Protein AF-A0A2V6IGS2-F1 (afdb_monomer_lite)

pLDDT: mean 76.49, std 18.2, range [31.5, 97.19]

Sequence (176 aa):
MEIPYTVSARRDTGLWNAKVGIWLFLASEVMLFGGLFSAYIFLRLDAAPGDWPHGLLNVPVGTMNTAILIASSVTVVLAWAALKMRDLTKYRIYMAITILCGVIFLAVKLAYEWPQKFEHFGAFIKEDALEKYEPYLGNKHLLEEGLPPRKEITGHLHNKEALKDPNVKEYEIALD

Foldseek 3Di:
DDDPQQPAQDPPPRHGPVVVVVVVVVVVVVVVVVVVVVVVVVCVVPDDVPRDDDDLDPVVLVVVLVVLLVVLVVLCVQLVVCVVVVNVVSNVVSVVSSVVSVVVSVCCCVVPNVVSVVQFWKKFFDPVCCVVCCVVQVQVVCVVVVHDGDRTPRDRCPDPCVCVDPVVPRIDRDDD

Secondary structure (DSSP, 8-state):
-PPTTSSS--TTTSS-HHHHHHHHHHHHHHHHHHHHHHHHHHHHHHS-TTTS--S-S-HHHHHHHHHHHHHHHHHHHHHHHHHHTT-HHHHHHHHHHHHHHHHHHHHHIIIIIHHHHHT--EEEEPTTTHHHHHHHHTHHHHHHTTPPPP-EE-S--S-GGGGG-TTGGGEEEE--

Radius of gyration: 26.27 Å; chains: 1; bounding box: 69×32×65 Å

Structure (mmCIF, N/CA/C/O backbone):
data_AF-A0A2V6IGS2-F1
#
_entry.id   AF-A0A2V6IGS2-F1
#
loop_
_atom_site.group_PDB
_atom_site.id
_atom_site.type_symbol
_atom_site.label_atom_id
_atom_site.label_alt_id
_atom_site.label_comp_id
_atom_site.label_asym_id
_atom_site.label_entity_id
_atom_site.label_seq_id
_atom_site.pdbx_PDB_ins_code
_atom_site.Cartn_x
_atom_site.Cartn_y
_atom_site.Cartn_z
_atom_site.occupancy
_atom_site.B_iso_or_equiv
_atom_site.auth_seq_id
_atom_site.auth_comp_id
_atom_site.auth_asym_id
_atom_site.auth_atom_id
_atom_site.pdbx_PDB_model_num
ATOM 1 N N . MET A 1 1 ? -25.732 20.086 22.437 1.00 69.38 1 MET A N 1
ATOM 2 C CA . MET A 1 1 ? -26.408 19.836 21.148 1.00 69.38 1 MET A CA 1
ATOM 3 C C . MET A 1 1 ? -25.960 18.459 20.686 1.00 69.38 1 MET A C 1
ATOM 5 O O . MET A 1 1 ? -24.796 18.311 20.340 1.00 69.38 1 MET A O 1
ATOM 9 N N . GLU A 1 2 ? -26.802 17.434 20.812 1.00 70.31 2 GLU A N 1
ATOM 10 C CA . GLU A 1 2 ? -26.464 16.096 20.309 1.00 70.31 2 GLU A CA 1
ATOM 11 C C . GLU A 1 2 ? -26.666 16.073 18.795 1.00 70.31 2 GLU A C 1
ATOM 13 O O . GLU A 1 2 ? -27.742 16.405 18.301 1.00 70.31 2 GLU A O 1
ATOM 18 N N . ILE A 1 3 ? -25.615 15.728 18.052 1.00 76.31 3 ILE A N 1
ATOM 19 C CA . ILE A 1 3 ? -25.695 15.614 16.597 1.00 76.31 3 ILE A CA 1
ATOM 20 C C . ILE A 1 3 ? -26.364 14.266 16.283 1.00 76.31 3 ILE A C 1
ATOM 22 O O . ILE A 1 3 ? -25.810 13.221 16.652 1.00 76.31 3 ILE A O 1
ATOM 26 N N . PRO A 1 4 ? -27.533 14.248 15.620 1.00 75.75 4 PRO A N 1
ATOM 27 C CA . PRO A 1 4 ? -28.261 13.012 15.356 1.00 75.75 4 PRO A CA 1
ATOM 28 C C . PRO A 1 4 ? -27.444 12.032 14.489 1.00 75.75 4 PRO A C 1
ATOM 30 O O . PRO A 1 4 ? -26.684 12.437 13.608 1.00 75.75 4 PRO A O 1
ATOM 33 N N . TYR A 1 5 ? -27.625 10.727 14.733 1.00 77.38 5 TYR A N 1
ATOM 34 C CA . TYR A 1 5 ? -27.005 9.600 14.002 1.00 77.38 5 TYR A CA 1
ATOM 35 C C . TYR A 1 5 ? -25.477 9.448 14.134 1.00 77.38 5 TYR A C 1
ATOM 37 O O . TYR A 1 5 ? -24.820 8.817 13.298 1.00 77.38 5 TYR A O 1
ATOM 45 N N . THR A 1 6 ? -24.902 10.020 15.190 1.00 78.25 6 THR A N 1
ATOM 46 C CA . THR A 1 6 ? -23.504 9.795 15.595 1.00 78.25 6 THR A CA 1
ATOM 47 C C . THR A 1 6 ? -23.349 8.530 16.442 1.00 78.25 6 THR A C 1
ATOM 49 O O . THR A 1 6 ? -22.403 7.771 16.244 1.00 78.25 6 THR A O 1
ATOM 52 N N . VAL A 1 7 ? -24.308 8.282 17.337 1.00 74.44 7 VAL A N 1
ATOM 53 C CA . VAL A 1 7 ? -24.350 7.132 18.262 1.00 74.44 7 VAL A CA 1
ATOM 54 C C . VAL A 1 7 ? -25.535 6.195 18.016 1.00 74.44 7 VAL A C 1
ATOM 56 O O . VAL A 1 7 ? -25.512 5.039 18.430 1.00 74.44 7 VAL A O 1
ATOM 59 N N . SER A 1 8 ? -26.578 6.678 17.337 1.00 79.38 8 SER A N 1
ATOM 60 C CA . SER A 1 8 ? -27.768 5.904 16.989 1.00 79.38 8 SER A CA 1
ATOM 61 C C . SER A 1 8 ? -27.754 5.508 15.515 1.00 79.38 8 SER A C 1
ATOM 63 O O . SER A 1 8 ? -27.321 6.264 14.644 1.00 79.38 8 SER A O 1
ATOM 65 N N . ALA A 1 9 ? -28.245 4.301 15.231 1.00 82.31 9 ALA A N 1
ATOM 66 C CA . ALA A 1 9 ? -28.431 3.844 13.862 1.00 82.31 9 ALA A CA 1
ATOM 67 C C . ALA A 1 9 ? -29.547 4.617 13.171 1.00 82.31 9 ALA A C 1
ATOM 69 O O . ALA A 1 9 ? -30.616 4.845 13.741 1.00 82.31 9 ALA A O 1
ATOM 70 N N . ARG A 1 10 ? -29.289 5.009 11.923 1.00 84.12 10 ARG A N 1
ATOM 71 C CA . ARG A 1 10 ? -30.300 5.620 11.071 1.00 84.12 10 ARG A CA 1
ATOM 72 C C . ARG A 1 10 ? -31.320 4.552 10.663 1.00 84.12 10 ARG A C 1
ATOM 74 O O . ARG A 1 10 ? -30.965 3.401 10.424 1.00 84.12 10 ARG A O 1
ATOM 81 N N . ARG A 1 11 ? -32.601 4.919 10.627 1.00 82.31 11 ARG A N 1
ATOM 82 C CA . ARG A 1 11 ? -33.721 3.972 10.463 1.00 82.31 11 ARG A CA 1
ATOM 83 C C . ARG A 1 11 ? -33.817 3.353 9.060 1.00 82.31 11 ARG A C 1
ATOM 85 O O . ARG A 1 11 ? -34.382 2.280 8.913 1.00 82.31 11 ARG A O 1
ATOM 92 N N . ASP A 1 12 ? -33.274 4.033 8.059 1.00 87.12 12 ASP A N 1
ATOM 93 C CA . ASP A 1 12 ? -33.224 3.641 6.645 1.00 87.12 12 ASP A CA 1
ATOM 94 C C . ASP A 1 12 ? -32.081 2.658 6.328 1.00 87.12 12 ASP A C 1
ATOM 96 O O . ASP A 1 12 ? -32.270 1.693 5.599 1.00 87.12 12 ASP A O 1
ATOM 100 N N . THR A 1 13 ? -30.895 2.893 6.888 1.00 82.56 13 THR A N 1
ATOM 101 C CA . THR A 1 13 ? -29.649 2.186 6.556 1.00 82.56 13 THR A CA 1
ATOM 102 C C . THR A 1 13 ? -29.189 1.244 7.663 1.00 82.56 13 THR A C 1
ATOM 104 O O . THR A 1 13 ? -28.340 0.391 7.428 1.00 82.56 13 THR A O 1
ATOM 107 N N . GLY A 1 14 ? -29.695 1.395 8.890 1.00 86.19 14 GLY A N 1
ATOM 108 C CA . GLY A 1 14 ? -29.247 0.634 10.060 1.00 86.19 14 GLY A CA 1
ATOM 109 C C . GLY A 1 14 ? -27.812 0.950 10.504 1.00 86.19 14 GLY A C 1
ATOM 110 O O . GLY A 1 14 ? -27.295 0.306 11.418 1.00 86.19 14 GLY A O 1
ATOM 111 N N . LEU A 1 15 ? -27.152 1.937 9.887 1.00 87.38 15 LEU A N 1
ATOM 112 C CA . LEU A 1 15 ? -25.763 2.314 10.148 1.00 87.38 15 LEU A CA 1
ATOM 113 C C . LEU A 1 15 ? -25.671 3.725 10.745 1.00 87.38 15 LEU A C 1
ATOM 115 O O . LEU A 1 15 ? -26.610 4.518 10.692 1.00 87.38 15 LEU A O 1
ATOM 119 N N . TRP A 1 16 ? -24.527 4.025 11.357 1.00 89.06 16 TRP A N 1
ATOM 120 C CA . TRP A 1 16 ? -24.221 5.351 11.903 1.00 89.06 16 TRP A CA 1
ATOM 121 C C . TRP A 1 16 ? -23.502 6.163 10.825 1.00 89.06 16 TRP A C 1
ATOM 123 O O . TRP A 1 16 ? -22.785 5.578 10.004 1.00 89.06 16 TRP A O 1
ATOM 133 N N . ASN A 1 17 ? -23.628 7.493 10.845 1.00 89.00 17 ASN A N 1
ATOM 134 C CA . ASN A 1 17 ? -23.083 8.358 9.787 1.00 89.00 17 ASN A CA 1
ATOM 135 C C . ASN A 1 17 ? -21.583 8.110 9.534 1.00 89.00 17 ASN A C 1
ATOM 137 O O . ASN A 1 17 ? -21.158 8.046 8.385 1.00 89.00 17 ASN A O 1
ATOM 141 N N . ALA A 1 18 ? -20.790 7.891 10.590 1.00 89.06 18 ALA A N 1
ATOM 142 C CA . ALA A 1 18 ? -19.356 7.617 10.467 1.00 89.06 18 ALA A CA 1
ATOM 143 C C . ALA A 1 18 ? -19.060 6.328 9.682 1.00 89.06 18 ALA A C 1
ATOM 145 O O . ALA A 1 18 ? -18.161 6.295 8.848 1.00 89.06 18 ALA A O 1
ATOM 146 N N . LYS A 1 19 ? -19.843 5.266 9.904 1.00 89.81 19 LYS A N 1
ATOM 147 C CA . LYS A 1 19 ? -19.659 3.991 9.202 1.00 89.81 19 LYS A CA 1
ATOM 148 C C . LYS A 1 19 ? -20.032 4.114 7.724 1.00 89.81 19 LYS A C 1
ATOM 150 O O . LYS A 1 19 ? -19.330 3.563 6.885 1.00 89.81 19 LYS A O 1
ATOM 155 N N . VAL A 1 20 ? -21.094 4.858 7.409 1.00 90.94 20 VAL A N 1
ATOM 156 C CA . VAL A 1 20 ? -21.459 5.178 6.017 1.00 90.94 20 VAL A CA 1
ATOM 157 C C . VAL A 1 20 ? -20.353 5.997 5.346 1.00 90.94 20 VAL A C 1
ATOM 159 O O . VAL A 1 20 ? -19.959 5.676 4.231 1.00 90.94 20 VAL A O 1
ATOM 162 N N . GLY A 1 21 ? -19.794 6.989 6.047 1.00 92.25 21 GLY A N 1
ATOM 163 C CA . GLY A 1 21 ? -18.660 7.778 5.559 1.00 92.25 21 GLY A CA 1
ATOM 164 C C . GLY A 1 21 ? -17.438 6.923 5.213 1.00 92.25 21 GLY A C 1
ATOM 165 O O . GLY A 1 21 ? -16.871 7.094 4.140 1.00 92.25 21 GLY A O 1
ATOM 166 N N . ILE A 1 22 ? -17.082 5.951 6.061 1.00 94.19 22 ILE A N 1
ATOM 167 C CA . ILE A 1 22 ? -15.986 5.009 5.774 1.00 94.19 22 ILE A CA 1
ATOM 168 C C . ILE A 1 22 ? -16.280 4.154 4.536 1.00 94.19 22 ILE A C 1
ATOM 170 O O . ILE A 1 22 ? -15.390 3.971 3.714 1.00 94.19 22 ILE A O 1
ATOM 174 N N . TRP A 1 23 ? -17.511 3.667 4.355 1.00 94.12 23 TRP A N 1
ATOM 175 C CA . TRP A 1 23 ? -17.874 2.916 3.147 1.00 94.12 23 TRP A CA 1
ATOM 176 C C . TRP A 1 23 ? -17.757 3.754 1.871 1.00 94.12 23 TRP A C 1
ATOM 178 O O . TRP A 1 23 ? -17.220 3.269 0.878 1.00 94.12 23 TRP A O 1
ATOM 188 N N . LEU A 1 24 ? -18.219 5.007 1.901 1.00 94.62 24 LEU A N 1
ATOM 189 C CA . LEU A 1 24 ? -18.095 5.923 0.763 1.00 94.62 24 LEU A CA 1
ATOM 190 C C . LEU A 1 24 ? -16.630 6.252 0.457 1.00 94.62 24 LEU A C 1
ATOM 192 O O . LEU A 1 24 ? -16.233 6.234 -0.704 1.00 94.62 24 LEU A O 1
ATOM 196 N N . PHE A 1 25 ? -15.822 6.488 1.491 1.00 95.75 25 PHE A N 1
ATOM 197 C CA . PHE A 1 25 ? -14.385 6.713 1.349 1.00 95.75 25 PHE A CA 1
ATOM 198 C C . PHE A 1 25 ? -13.678 5.502 0.717 1.00 95.75 25 PHE A C 1
ATOM 200 O O . PHE A 1 25 ? -12.950 5.648 -0.264 1.00 95.75 25 PHE A O 1
ATOM 207 N N . LEU A 1 26 ? -13.955 4.288 1.203 1.00 95.62 26 LEU A N 1
ATOM 208 C CA . LEU A 1 26 ? -13.400 3.062 0.621 1.00 95.62 26 LEU A CA 1
ATOM 209 C C . LEU A 1 26 ? -13.822 2.883 -0.845 1.00 95.62 26 LEU A C 1
ATOM 211 O O . LEU A 1 26 ? -12.999 2.497 -1.671 1.00 95.62 26 LEU A O 1
ATOM 215 N N . ALA A 1 27 ? -15.074 3.198 -1.189 1.00 96.50 27 ALA A N 1
ATOM 216 C CA . ALA A 1 27 ? -15.538 3.153 -2.574 1.00 96.50 27 ALA A CA 1
ATOM 217 C C . ALA A 1 27 ? -14.787 4.156 -3.469 1.00 96.50 27 ALA A C 1
ATOM 219 O O . ALA A 1 27 ? -14.406 3.801 -4.585 1.00 96.50 27 ALA A O 1
ATOM 220 N N . SER A 1 28 ? -14.518 5.376 -2.984 1.00 97.06 28 SER A N 1
ATOM 221 C CA . SER A 1 28 ? -13.729 6.356 -3.744 1.00 97.06 28 SER A CA 1
ATOM 222 C C . SER A 1 28 ? -12.284 5.915 -3.975 1.00 97.06 28 SER A C 1
ATOM 224 O O . SER A 1 28 ? -11.775 6.083 -5.081 1.00 97.06 28 SER A O 1
ATOM 226 N N . GLU A 1 29 ? -11.647 5.283 -2.986 1.00 96.31 29 GLU A N 1
ATOM 227 C CA . GLU A 1 29 ? -10.292 4.733 -3.126 1.00 96.31 29 GLU A CA 1
ATOM 228 C C . GLU A 1 29 ? -10.256 3.616 -4.181 1.00 96.31 29 GLU A C 1
ATOM 230 O O . GLU A 1 29 ? -9.371 3.591 -5.033 1.00 96.31 29 GLU A O 1
ATOM 235 N N . VAL A 1 30 ? -11.260 2.729 -4.208 1.00 96.44 30 VAL A N 1
ATOM 236 C CA . VAL A 1 30 ? -11.370 1.685 -5.244 1.00 96.44 30 VAL A CA 1
ATOM 237 C C . VAL A 1 30 ? -11.468 2.293 -6.646 1.00 96.44 30 VAL A C 1
ATOM 239 O O . VAL A 1 30 ? -10.821 1.796 -7.568 1.00 96.44 30 VAL A O 1
ATOM 242 N N . MET A 1 31 ? -12.231 3.376 -6.823 1.00 96.44 31 MET A N 1
ATOM 243 C CA . MET A 1 31 ? -12.312 4.074 -8.112 1.00 96.44 31 MET A CA 1
ATOM 244 C C . MET A 1 31 ? -10.981 4.736 -8.493 1.00 96.44 31 MET A C 1
ATOM 246 O O . MET A 1 31 ? -10.570 4.646 -9.651 1.00 96.44 31 MET A O 1
ATOM 250 N N . LEU A 1 32 ? -10.289 5.351 -7.528 1.00 96.62 32 LEU A N 1
ATOM 251 C CA . LEU A 1 32 ? -8.971 5.959 -7.727 1.00 96.62 32 LEU A CA 1
ATOM 252 C C . LEU A 1 32 ? -7.943 4.917 -8.187 1.00 96.62 32 LEU A C 1
ATOM 254 O O . LEU A 1 32 ? -7.313 5.091 -9.232 1.00 96.62 32 LEU A O 1
ATOM 258 N N . PHE A 1 33 ? -7.816 3.800 -7.466 1.00 96.12 33 PHE A N 1
ATOM 259 C CA . PHE A 1 33 ? -6.913 2.717 -7.861 1.00 96.12 33 PHE A CA 1
ATOM 260 C C . PHE A 1 33 ? -7.348 2.054 -9.169 1.00 96.12 33 PHE A C 1
ATOM 262 O O . PHE A 1 33 ? -6.494 1.694 -9.974 1.00 96.12 33 PHE A O 1
ATOM 269 N N . GLY A 1 34 ? -8.653 1.951 -9.436 1.00 97.19 34 GLY A N 1
ATOM 270 C CA . GLY A 1 34 ? -9.176 1.478 -10.718 1.00 97.19 34 GLY A CA 1
ATOM 271 C C . GLY A 1 34 ? -8.692 2.321 -11.901 1.00 97.19 34 GLY A C 1
ATOM 272 O O . GLY A 1 34 ? -8.282 1.766 -12.923 1.00 97.19 34 GLY A O 1
ATOM 273 N N . GLY A 1 35 ? -8.656 3.647 -11.750 1.00 96.56 35 GLY A N 1
ATOM 274 C CA . GLY A 1 35 ? -8.068 4.552 -12.740 1.00 96.56 35 GLY A CA 1
ATOM 275 C C . GLY A 1 35 ? -6.566 4.320 -12.935 1.00 96.56 35 GLY A C 1
ATOM 276 O O . GLY A 1 35 ? -6.110 4.191 -14.070 1.00 96.56 35 GLY A O 1
ATOM 277 N N . LEU A 1 36 ? -5.807 4.185 -11.841 1.00 95.50 36 LEU A N 1
ATOM 278 C CA . LEU A 1 36 ? -4.362 3.918 -11.891 1.00 95.50 36 LEU A CA 1
ATOM 279 C C . LEU A 1 36 ? -4.033 2.567 -12.550 1.00 95.50 36 LEU A C 1
ATOM 281 O O . LEU A 1 36 ? -3.129 2.493 -13.382 1.00 95.50 36 LEU A O 1
ATOM 285 N N . PHE A 1 37 ? -4.782 1.506 -12.235 1.00 94.81 37 PHE A N 1
ATOM 286 C CA . PHE A 1 37 ? -4.619 0.202 -12.884 1.00 94.81 37 PHE A CA 1
ATOM 287 C C . PHE A 1 37 ? -4.986 0.250 -14.367 1.00 94.81 37 PHE A C 1
ATOM 289 O O . PHE A 1 37 ? -4.290 -0.350 -15.181 1.00 94.81 37 PHE A O 1
ATOM 296 N N . SER A 1 38 ? -6.039 0.987 -14.729 1.00 96.50 38 SER A N 1
ATOM 297 C CA . SER A 1 38 ? -6.417 1.173 -16.134 1.00 96.50 38 SER A CA 1
ATOM 298 C C . SER A 1 38 ? -5.301 1.871 -16.909 1.00 96.50 38 SER A C 1
ATOM 300 O O . SER A 1 38 ? -4.906 1.388 -17.966 1.00 96.50 38 SER A O 1
ATOM 302 N N . ALA A 1 39 ? -4.732 2.948 -16.356 1.00 94.69 39 ALA A N 1
ATOM 303 C CA . ALA A 1 39 ? -3.590 3.640 -16.951 1.00 94.69 39 ALA A CA 1
ATOM 304 C C . ALA A 1 39 ? -2.386 2.703 -17.142 1.00 94.69 39 ALA A C 1
ATOM 306 O O . ALA A 1 39 ? -1.816 2.659 -18.229 1.00 94.69 39 ALA A O 1
ATOM 307 N N . TYR A 1 40 ? -2.046 1.898 -16.128 1.00 91.12 40 TYR A N 1
ATOM 308 C CA . TYR A 1 40 ? -0.988 0.889 -16.237 1.00 91.12 40 TYR A CA 1
ATOM 309 C C . TYR A 1 40 ? -1.247 -0.113 -17.374 1.00 91.12 40 TYR A C 1
ATOM 311 O O . TYR A 1 40 ? -0.341 -0.399 -18.153 1.00 91.12 40 TYR A O 1
ATOM 319 N N . ILE A 1 41 ? -2.474 -0.634 -17.491 1.00 93.31 41 ILE A N 1
ATOM 320 C CA . ILE A 1 41 ? -2.839 -1.595 -18.541 1.00 93.31 41 ILE A CA 1
ATOM 321 C C . ILE A 1 41 ? -2.723 -0.955 -19.925 1.00 93.31 41 ILE A C 1
ATOM 323 O O . ILE A 1 41 ? -2.134 -1.563 -20.813 1.00 93.31 41 ILE A O 1
ATOM 327 N N . PHE A 1 42 ? -3.243 0.261 -20.114 1.00 94.00 42 PHE A N 1
ATOM 328 C CA . PHE A 1 42 ? -3.149 0.950 -21.403 1.00 94.00 42 PHE A CA 1
ATOM 329 C C . PHE A 1 42 ? -1.696 1.207 -21.806 1.00 94.00 42 PHE A C 1
ATOM 331 O O . PHE A 1 42 ? -1.327 0.877 -22.927 1.00 94.00 42 PHE A O 1
ATOM 338 N N . LEU A 1 43 ? -0.855 1.682 -20.882 1.00 91.00 43 LEU A N 1
ATOM 339 C CA . LEU A 1 43 ? 0.579 1.859 -21.138 1.00 91.00 43 LEU A CA 1
ATOM 340 C C . LEU A 1 43 ? 1.270 0.532 -21.482 1.00 91.00 43 LEU A C 1
ATOM 342 O O . LEU A 1 43 ? 2.114 0.484 -22.370 1.00 91.00 43 LEU A O 1
ATOM 346 N N . ARG A 1 44 ? 0.904 -0.562 -20.805 1.00 87.19 44 ARG A N 1
ATOM 347 C CA . ARG A 1 44 ? 1.468 -1.895 -21.066 1.00 87.19 44 ARG A CA 1
ATOM 348 C C . ARG A 1 44 ? 1.076 -2.447 -22.433 1.00 87.19 44 ARG A C 1
ATOM 350 O O . ARG A 1 44 ? 1.868 -3.176 -23.019 1.00 87.19 44 ARG A O 1
ATOM 357 N N . LEU A 1 45 ? -0.138 -2.161 -22.897 1.00 90.62 45 LEU A N 1
ATOM 358 C CA . LEU A 1 45 ? -0.646 -2.629 -24.187 1.00 90.62 45 LEU A CA 1
ATOM 359 C C . LEU A 1 45 ? -0.123 -1.801 -25.364 1.00 90.62 45 LEU A C 1
ATOM 361 O O . LEU A 1 45 ? 0.043 -2.354 -26.446 1.00 90.62 45 LEU A O 1
ATOM 365 N N . ASP A 1 46 ? 0.113 -0.506 -25.152 1.00 90.06 46 ASP A N 1
ATOM 366 C CA . ASP A 1 46 ? 0.596 0.421 -26.184 1.00 90.06 46 ASP A CA 1
ATOM 367 C C . ASP A 1 46 ? 2.126 0.387 -26.359 1.00 90.06 46 ASP A C 1
ATOM 369 O O . ASP A 1 46 ? 2.658 0.852 -27.362 1.00 90.06 46 ASP A O 1
ATOM 373 N N . ALA A 1 47 ? 2.855 -0.191 -25.398 1.00 85.69 47 ALA A N 1
ATOM 374 C CA . ALA A 1 47 ? 4.304 -0.326 -25.480 1.00 85.69 47 ALA A CA 1
ATOM 375 C C . ALA A 1 47 ? 4.732 -1.238 -26.641 1.00 85.69 47 ALA A C 1
ATOM 377 O O . ALA A 1 47 ? 4.235 -2.361 -26.789 1.00 85.69 47 ALA A O 1
ATOM 378 N N . ALA A 1 48 ? 5.704 -0.778 -27.433 1.00 83.75 48 ALA A N 1
ATOM 379 C CA . ALA A 1 48 ? 6.243 -1.567 -28.530 1.00 83.75 48 ALA A CA 1
ATOM 380 C C . ALA A 1 48 ? 6.948 -2.841 -28.012 1.00 83.75 48 ALA A C 1
ATOM 382 O O . ALA A 1 48 ? 7.435 -2.883 -26.874 1.00 83.75 48 ALA A O 1
ATOM 383 N N . PRO A 1 49 ? 7.012 -3.913 -28.825 1.00 76.12 49 PRO A N 1
ATOM 384 C CA . PRO A 1 49 ? 7.676 -5.149 -28.428 1.00 76.12 49 PRO A CA 1
ATOM 385 C C . PRO A 1 49 ? 9.152 -4.911 -28.077 1.00 76.12 49 PRO A C 1
ATOM 387 O O . PRO A 1 49 ? 9.953 -4.587 -28.945 1.00 76.12 49 PRO A O 1
ATOM 390 N N . GLY A 1 50 ? 9.507 -5.113 -26.806 1.00 70.56 50 GLY A N 1
ATOM 391 C CA . GLY A 1 50 ? 10.877 -4.959 -26.298 1.00 70.56 50 GLY A CA 1
ATOM 392 C C . GLY A 1 50 ? 11.110 -3.713 -25.441 1.00 70.56 50 GLY A C 1
ATOM 393 O O . GLY A 1 50 ? 11.983 -3.759 -24.580 1.00 70.56 50 GLY A O 1
ATOM 394 N N . ASP A 1 51 ? 10.275 -2.680 -25.577 1.00 74.00 51 ASP A N 1
ATOM 395 C CA . ASP A 1 51 ? 10.479 -1.381 -24.910 1.00 74.00 51 ASP A CA 1
ATOM 396 C C . ASP A 1 51 ? 9.984 -1.357 -23.459 1.00 74.00 51 ASP A C 1
ATOM 398 O O . ASP A 1 51 ? 10.279 -0.449 -22.686 1.00 74.00 51 ASP A O 1
ATOM 402 N N . TRP A 1 52 ? 9.198 -2.354 -23.048 1.00 76.06 52 TRP A N 1
ATOM 403 C CA . TRP A 1 52 ? 8.724 -2.389 -21.672 1.00 76.06 52 TRP A CA 1
ATOM 404 C C . TRP A 1 52 ? 9.835 -2.822 -20.706 1.00 76.06 52 TRP A C 1
ATOM 406 O O . TRP A 1 52 ? 10.498 -3.832 -20.958 1.00 76.06 52 TRP A O 1
ATOM 416 N N . PRO A 1 53 ? 9.985 -2.169 -19.542 1.00 70.25 53 PRO A N 1
ATOM 417 C CA . PRO A 1 53 ? 11.009 -2.530 -18.573 1.00 70.25 53 PRO A CA 1
ATOM 418 C C . PRO A 1 53 ? 10.760 -3.915 -17.959 1.00 70.25 53 PRO A C 1
ATOM 420 O O . PRO A 1 53 ? 9.714 -4.189 -17.359 1.00 70.25 53 PRO A O 1
ATOM 423 N N . HIS A 1 54 ? 11.758 -4.793 -18.054 1.00 67.94 54 HIS A N 1
ATOM 424 C CA . HIS A 1 54 ? 11.754 -6.123 -17.443 1.00 67.94 54 HIS A CA 1
ATOM 425 C C . HIS A 1 54 ? 12.924 -6.255 -16.453 1.00 67.94 54 HIS A C 1
ATOM 427 O O . HIS A 1 54 ? 13.986 -5.677 -16.646 1.00 67.94 54 HIS A O 1
ATOM 433 N N . GLY A 1 55 ? 12.740 -7.018 -15.370 1.00 66.12 55 GLY A N 1
ATOM 434 C CA . GLY A 1 55 ? 13.831 -7.368 -14.443 1.00 66.12 55 GLY A CA 1
ATOM 435 C C . GLY A 1 55 ? 14.176 -6.341 -13.353 1.00 66.12 55 GLY A C 1
ATOM 436 O O . GLY A 1 55 ? 14.942 -6.667 -12.455 1.00 66.12 55 GLY A O 1
ATOM 437 N N . LEU A 1 56 ? 13.558 -5.155 -13.342 1.00 66.69 56 LEU A N 1
ATOM 438 C CA . LEU A 1 56 ? 13.781 -4.112 -12.318 1.00 66.69 56 LEU A CA 1
ATOM 439 C C . LEU A 1 56 ? 13.180 -4.434 -10.931 1.00 66.69 56 LEU A C 1
ATOM 441 O O . LEU A 1 56 ? 13.272 -3.631 -9.999 1.00 66.69 56 LEU A O 1
ATOM 445 N N . LEU A 1 57 ? 12.501 -5.577 -10.780 1.00 69.75 57 LEU A N 1
ATOM 446 C CA . LEU A 1 57 ? 11.782 -5.943 -9.561 1.00 69.75 57 LEU A CA 1
ATOM 447 C C . LEU A 1 57 ? 12.427 -7.145 -8.867 1.00 69.75 57 LEU A C 1
ATOM 449 O O . LEU A 1 57 ? 12.453 -8.253 -9.401 1.00 69.75 57 LEU A O 1
ATOM 453 N N . ASN A 1 58 ? 12.843 -6.952 -7.616 1.00 78.06 58 ASN A N 1
ATOM 454 C CA . ASN A 1 58 ? 13.241 -8.048 -6.739 1.00 78.06 58 ASN A CA 1
ATOM 455 C C . ASN A 1 58 ? 11.991 -8.777 -6.204 1.00 78.06 58 ASN A C 1
ATOM 457 O O . ASN A 1 58 ? 11.393 -8.380 -5.199 1.00 78.06 58 ASN A O 1
ATOM 461 N N . VAL A 1 59 ? 11.584 -9.840 -6.906 1.00 82.94 59 VAL A N 1
ATOM 462 C CA . VAL A 1 59 ? 10.367 -10.616 -6.602 1.00 82.94 59 VAL A CA 1
ATOM 463 C C . VAL A 1 59 ? 10.388 -11.235 -5.192 1.00 82.94 59 VAL A C 1
ATOM 465 O O . VAL A 1 59 ? 9.381 -11.093 -4.489 1.00 82.94 59 VAL A O 1
ATOM 468 N N . PRO A 1 60 ? 11.484 -11.866 -4.715 1.00 85.25 60 PRO A N 1
ATOM 469 C CA . PRO A 1 60 ? 11.537 -12.412 -3.355 1.00 85.25 60 PRO A CA 1
ATOM 470 C C . PRO A 1 60 ? 11.317 -11.366 -2.255 1.00 85.25 60 PRO A C 1
ATOM 472 O O . PRO A 1 60 ? 10.524 -11.595 -1.339 1.00 85.25 60 PRO A O 1
ATOM 475 N N . VAL A 1 61 ? 11.975 -10.206 -2.358 1.00 83.31 61 VAL A N 1
ATOM 476 C CA . VAL A 1 61 ? 11.854 -9.129 -1.359 1.00 83.31 61 VAL A CA 1
ATOM 477 C C . VAL A 1 61 ? 10.449 -8.532 -1.374 1.00 83.31 61 VAL A C 1
ATOM 479 O O . VAL A 1 61 ? 9.838 -8.382 -0.314 1.00 83.31 61 VAL A O 1
ATOM 482 N N . GLY A 1 62 ? 9.898 -8.276 -2.565 1.00 85.25 62 GLY A N 1
ATOM 483 C CA . GLY A 1 62 ? 8.524 -7.798 -2.709 1.00 85.25 62 GLY A CA 1
ATOM 484 C C . GLY A 1 62 ? 7.504 -8.765 -2.100 1.00 85.25 62 GLY A C 1
ATOM 485 O O . GLY A 1 62 ? 6.651 -8.348 -1.320 1.00 85.25 62 GLY A O 1
ATOM 486 N N . THR A 1 63 ? 7.643 -10.065 -2.376 1.00 88.69 63 THR A N 1
ATOM 487 C CA . THR A 1 63 ? 6.738 -11.112 -1.867 1.00 88.69 63 THR A CA 1
ATOM 488 C C . THR A 1 63 ? 6.782 -11.213 -0.344 1.00 88.69 63 THR A C 1
ATOM 490 O O . THR A 1 63 ? 5.732 -11.268 0.300 1.00 88.69 63 THR A O 1
ATOM 493 N N . MET A 1 64 ? 7.980 -11.191 0.250 1.00 90.00 64 MET A N 1
ATOM 494 C CA . MET A 1 64 ? 8.137 -11.197 1.708 1.00 90.00 64 MET A CA 1
ATOM 495 C C . MET A 1 64 ? 7.460 -9.976 2.340 1.00 90.00 64 MET A C 1
ATOM 497 O O . MET A 1 64 ? 6.733 -10.100 3.325 1.00 90.00 64 MET A O 1
ATOM 501 N N . ASN A 1 65 ? 7.643 -8.797 1.747 1.00 89.25 65 ASN A N 1
ATOM 502 C CA . ASN A 1 65 ? 7.054 -7.566 2.259 1.00 89.25 65 ASN A CA 1
ATOM 503 C C . ASN A 1 65 ? 5.514 -7.580 2.171 1.00 89.25 65 ASN A C 1
ATOM 505 O O . ASN A 1 65 ? 4.820 -7.161 3.098 1.00 89.25 65 ASN A O 1
ATOM 509 N N . THR A 1 66 ? 4.957 -8.148 1.098 1.00 90.44 66 THR A N 1
ATOM 510 C CA . THR A 1 66 ? 3.512 -8.391 0.978 1.00 90.44 66 THR A CA 1
ATOM 511 C C . THR A 1 66 ? 3.008 -9.379 2.031 1.00 90.44 66 THR A C 1
ATOM 513 O O . THR A 1 66 ? 1.968 -9.132 2.642 1.00 90.44 66 THR A O 1
ATOM 516 N N . ALA A 1 67 ? 3.740 -10.463 2.303 1.00 92.94 67 ALA A N 1
ATOM 517 C CA . ALA A 1 67 ? 3.370 -11.418 3.347 1.00 92.94 67 ALA A CA 1
ATOM 518 C C . ALA A 1 67 ? 3.309 -10.756 4.737 1.00 92.94 67 ALA A C 1
ATOM 520 O O . ALA A 1 67 ? 2.372 -11.014 5.496 1.00 92.94 67 ALA A O 1
ATOM 521 N N . ILE A 1 68 ? 4.243 -9.845 5.043 1.00 92.44 68 ILE A N 1
ATOM 522 C CA . ILE A 1 68 ? 4.238 -9.047 6.283 1.00 92.44 68 ILE A CA 1
ATOM 523 C C . ILE A 1 68 ? 2.975 -8.180 6.377 1.00 92.44 68 ILE A C 1
ATOM 525 O O . ILE A 1 68 ? 2.345 -8.131 7.435 1.00 92.44 68 ILE A O 1
ATOM 529 N N . LEU A 1 69 ? 2.561 -7.528 5.287 1.00 92.19 69 LEU A N 1
ATOM 530 C CA . LEU A 1 69 ? 1.330 -6.728 5.276 1.00 92.19 69 LEU A CA 1
ATOM 531 C C . LEU A 1 69 ? 0.069 -7.577 5.456 1.00 92.19 69 LEU A C 1
ATOM 533 O O . LEU A 1 69 ? -0.830 -7.191 6.206 1.00 92.19 69 LEU A O 1
ATOM 537 N N . ILE A 1 70 ? 0.004 -8.747 4.819 1.00 93.94 70 ILE A N 1
ATOM 538 C CA . ILE A 1 70 ? -1.117 -9.676 5.003 1.00 93.94 70 ILE A CA 1
ATOM 539 C C . ILE A 1 70 ? -1.172 -10.133 6.463 1.00 93.94 70 ILE A C 1
ATOM 541 O O . ILE A 1 70 ? -2.236 -10.069 7.080 1.00 93.94 70 ILE A O 1
ATOM 545 N N . ALA A 1 71 ? -0.039 -10.512 7.056 1.00 93.50 71 ALA A N 1
ATOM 546 C CA . ALA A 1 71 ? 0.023 -10.869 8.471 1.00 93.50 71 ALA A CA 1
ATOM 547 C C . ALA A 1 71 ? -0.426 -9.708 9.382 1.00 93.50 71 ALA A C 1
ATOM 549 O O . ALA A 1 71 ? -1.205 -9.925 10.309 1.00 93.50 71 ALA A O 1
ATOM 550 N N . SER A 1 72 ? -0.027 -8.471 9.070 1.00 94.00 72 SER A N 1
ATOM 551 C CA . SER A 1 72 ? -0.473 -7.259 9.776 1.00 94.00 72 SER A CA 1
ATOM 552 C C . SER A 1 72 ? -1.997 -7.057 9.710 1.00 94.00 72 SER A C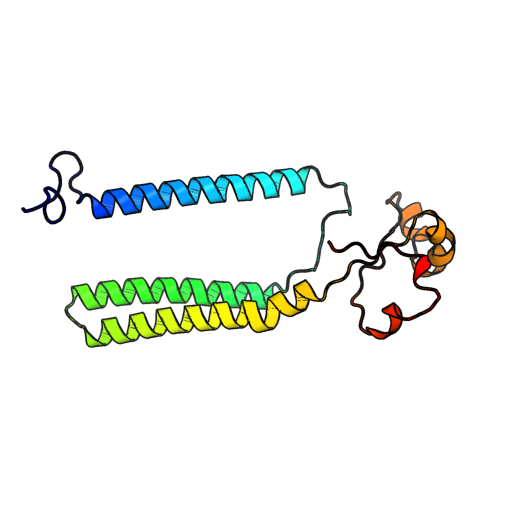 1
ATOM 554 O O . SER A 1 72 ? -2.636 -6.657 10.684 1.00 94.00 72 SER A O 1
ATOM 556 N N . SER A 1 73 ? -2.636 -7.402 8.588 1.00 94.12 73 SER A N 1
ATOM 557 C CA . SER A 1 73 ? -4.102 -7.343 8.492 1.00 94.12 73 SER A CA 1
ATOM 558 C C . SER A 1 73 ? -4.787 -8.322 9.459 1.00 94.12 73 SER A C 1
ATOM 560 O O . SER A 1 73 ? -5.781 -7.975 10.104 1.00 94.12 73 SER A O 1
ATOM 562 N N . VAL A 1 74 ? -4.208 -9.514 9.646 1.00 94.88 74 VAL A N 1
ATOM 563 C CA . VAL A 1 74 ? -4.706 -10.519 10.597 1.00 94.88 74 VAL A CA 1
ATOM 564 C C . VAL A 1 74 ? -4.581 -10.010 12.032 1.00 94.88 74 VAL A C 1
ATOM 566 O O . VAL A 1 74 ? -5.514 -10.172 12.822 1.00 94.88 74 VAL A O 1
ATOM 569 N N . THR A 1 75 ? -3.482 -9.336 12.385 1.00 94.62 75 THR A N 1
ATOM 570 C CA . THR A 1 75 ? -3.299 -8.801 13.744 1.00 94.62 75 THR A CA 1
ATOM 571 C C . THR A 1 75 ? -4.305 -7.701 14.078 1.00 94.62 75 THR A C 1
ATOM 573 O O . THR A 1 75 ? -4.769 -7.645 15.216 1.00 94.62 75 THR A O 1
ATOM 576 N N . VAL A 1 76 ? -4.749 -6.897 13.106 1.00 95.88 76 VAL A N 1
ATOM 577 C CA . VAL A 1 76 ? -5.851 -5.931 13.307 1.00 95.88 76 VAL A CA 1
ATOM 578 C C . VAL A 1 76 ? -7.175 -6.634 13.626 1.00 95.88 76 VAL A C 1
ATOM 580 O O . VAL A 1 76 ? -7.890 -6.216 14.541 1.00 95.88 76 VAL A O 1
ATOM 583 N N . VAL A 1 77 ? -7.500 -7.725 12.927 1.00 95.44 77 VAL A N 1
ATOM 584 C CA . VAL A 1 77 ? -8.721 -8.507 13.201 1.00 95.44 77 VAL A CA 1
ATOM 585 C C . VAL A 1 77 ? -8.664 -9.136 14.597 1.00 95.44 77 VAL A C 1
ATOM 587 O O . VAL A 1 77 ? -9.648 -9.086 15.340 1.00 95.44 77 VAL A O 1
ATOM 590 N N . LEU A 1 78 ? -7.503 -9.663 14.997 1.00 93.88 78 LEU A N 1
ATOM 591 C CA . LEU A 1 78 ? -7.284 -10.197 16.345 1.00 93.88 78 LEU A CA 1
ATOM 592 C C . LEU A 1 78 ? -7.382 -9.109 17.424 1.00 93.88 78 LEU A C 1
ATOM 594 O O . LEU A 1 78 ? -7.979 -9.347 18.476 1.00 93.88 78 LEU A O 1
ATOM 598 N N . ALA A 1 79 ? -6.870 -7.903 17.159 1.00 95.06 79 ALA A N 1
ATOM 599 C CA . ALA A 1 79 ? -7.024 -6.755 18.050 1.00 95.06 79 ALA A CA 1
ATOM 600 C C . ALA A 1 79 ? -8.506 -6.415 18.262 1.00 95.06 79 ALA A C 1
ATOM 602 O O . ALA A 1 79 ? -8.954 -6.249 19.400 1.00 95.06 79 ALA A O 1
ATOM 603 N N . TRP A 1 80 ? -9.289 -6.375 17.182 1.00 95.31 80 TRP A N 1
ATOM 604 C CA . TRP A 1 80 ? -10.730 -6.139 17.254 1.00 95.31 80 TRP A CA 1
ATOM 605 C C . TRP A 1 80 ? -11.467 -7.237 18.039 1.00 95.31 80 TRP A C 1
ATOM 607 O O . TRP A 1 80 ? -12.312 -6.930 18.885 1.00 95.31 80 TRP A O 1
ATOM 617 N N . ALA A 1 81 ? -11.116 -8.510 17.827 1.00 95.19 81 ALA A N 1
ATOM 618 C CA . ALA A 1 81 ? -11.691 -9.634 18.567 1.00 95.19 81 ALA A CA 1
ATOM 619 C C . ALA A 1 81 ? -11.359 -9.573 20.071 1.00 95.19 81 ALA A C 1
ATOM 621 O O . ALA A 1 81 ? -12.241 -9.770 20.910 1.00 95.19 81 ALA A O 1
ATOM 622 N N . ALA A 1 82 ? -10.117 -9.233 20.431 1.00 94.19 82 ALA A N 1
ATOM 623 C CA . ALA A 1 82 ? -9.707 -9.023 21.821 1.00 94.19 82 ALA A CA 1
ATOM 624 C C . ALA A 1 82 ? -10.494 -7.882 22.485 1.00 94.19 82 ALA A C 1
ATOM 626 O O . ALA A 1 82 ? -10.976 -8.029 23.611 1.00 94.19 82 ALA A O 1
ATOM 627 N N . LEU A 1 83 ? -10.708 -6.780 21.760 1.00 94.19 83 LEU A N 1
ATOM 628 C CA . LEU A 1 83 ? -11.506 -5.652 22.239 1.00 94.19 83 LEU A CA 1
ATOM 629 C C . LEU A 1 83 ? -12.972 -6.051 22.480 1.00 94.19 83 LEU A C 1
ATOM 631 O O . LEU A 1 83 ? -13.559 -5.665 23.492 1.00 94.19 83 LEU A O 1
ATOM 635 N N . LYS A 1 84 ? -13.552 -6.883 21.603 1.00 93.50 84 LYS A N 1
ATOM 636 C CA . LYS A 1 84 ? -14.890 -7.475 21.790 1.00 93.50 84 LYS A CA 1
ATOM 637 C C . LYS A 1 84 ? -14.981 -8.346 23.045 1.00 93.50 84 LYS A C 1
ATOM 639 O O . LYS A 1 84 ? -16.006 -8.308 23.720 1.00 93.50 84 LYS A O 1
ATOM 644 N N . MET A 1 85 ? -13.914 -9.070 23.382 1.00 94.94 85 MET A N 1
ATOM 645 C CA . MET A 1 85 ? -13.797 -9.860 24.617 1.00 94.94 85 MET A CA 1
ATOM 646 C C . MET A 1 85 ? -13.437 -9.020 25.855 1.00 94.94 85 MET A C 1
ATOM 648 O O . MET A 1 85 ? -13.244 -9.581 26.930 1.00 94.94 85 MET A O 1
ATOM 652 N N . ARG A 1 86 ? -13.363 -7.685 25.727 1.00 94.00 86 ARG A N 1
ATOM 653 C CA . ARG A 1 86 ? -12.944 -6.746 26.786 1.00 94.00 86 ARG A CA 1
ATOM 654 C C . ARG A 1 86 ? -11.519 -6.986 27.308 1.00 94.00 86 ARG A C 1
ATOM 656 O O . ARG A 1 86 ? -11.170 -6.508 28.384 1.00 94.00 86 ARG A O 1
ATOM 663 N N . ASP A 1 87 ? -10.675 -7.661 26.530 1.00 95.12 87 ASP A N 1
ATOM 664 C CA . ASP A 1 87 ? -9.264 -7.889 26.851 1.00 95.12 87 ASP A CA 1
ATOM 665 C C . ASP A 1 87 ? -8.401 -6.769 26.248 1.00 95.12 87 ASP A C 1
ATOM 667 O O . ASP A 1 87 ? -7.915 -6.837 25.114 1.00 95.12 87 ASP A O 1
ATOM 671 N N . LEU A 1 88 ? -8.237 -5.691 27.021 1.00 94.25 88 LEU A N 1
ATOM 672 C CA . LEU A 1 88 ? -7.462 -4.519 26.601 1.00 94.25 88 LEU A CA 1
ATOM 673 C C . LEU A 1 88 ? -5.961 -4.802 26.491 1.00 94.25 88 LEU A C 1
ATOM 675 O O . LEU A 1 88 ? -5.274 -4.145 25.708 1.00 94.25 88 LEU A O 1
ATOM 679 N N . THR A 1 89 ? -5.448 -5.765 27.255 1.00 94.69 89 THR A N 1
ATOM 680 C CA . THR A 1 89 ? -4.031 -6.132 27.224 1.00 94.69 89 THR A CA 1
ATOM 681 C C . THR A 1 89 ? -3.691 -6.760 25.880 1.00 94.69 89 THR A C 1
ATOM 683 O O . THR A 1 89 ? -2.777 -6.290 25.200 1.00 94.69 89 THR A O 1
ATOM 686 N N . LYS A 1 90 ? -4.476 -7.749 25.434 1.00 93.12 90 LYS A N 1
ATOM 687 C CA . LYS A 1 90 ? -4.285 -8.366 24.113 1.00 93.12 90 LYS A CA 1
ATOM 688 C C . LYS A 1 90 ? -4.524 -7.386 22.972 1.00 93.12 90 LYS A C 1
ATOM 690 O O . LYS A 1 90 ? -3.744 -7.374 22.026 1.00 93.12 90 LYS A O 1
ATOM 695 N N . TYR A 1 91 ? -5.534 -6.521 23.079 1.00 94.94 91 TYR A N 1
ATOM 696 C CA . TYR A 1 91 ? -5.762 -5.455 22.096 1.00 94.94 91 TYR A CA 1
ATOM 697 C C . TYR A 1 91 ? -4.510 -4.584 21.891 1.00 94.94 91 TYR A C 1
ATOM 699 O O . TYR A 1 91 ? -4.090 -4.374 20.753 1.00 94.94 91 TYR A O 1
ATOM 707 N N . ARG A 1 92 ? -3.878 -4.121 22.981 1.00 94.62 92 ARG A N 1
ATOM 708 C CA . ARG A 1 92 ? -2.659 -3.295 22.915 1.00 94.62 92 ARG A CA 1
ATOM 709 C C . ARG A 1 92 ? -1.494 -4.039 22.270 1.00 94.62 92 ARG A C 1
ATOM 711 O O . ARG A 1 92 ? -0.794 -3.450 21.452 1.00 94.62 92 ARG A O 1
ATOM 718 N N . ILE A 1 93 ? -1.310 -5.316 22.608 1.00 95.88 93 ILE A N 1
ATOM 719 C CA . ILE A 1 93 ? -0.255 -6.158 22.025 1.00 95.88 93 ILE A CA 1
ATOM 720 C C . ILE A 1 93 ? -0.470 -6.311 20.517 1.00 95.88 93 ILE A C 1
ATOM 722 O O . ILE A 1 93 ? 0.442 -6.033 19.743 1.00 95.88 93 ILE A O 1
ATOM 726 N N . TYR A 1 94 ? -1.672 -6.693 20.081 1.00 95.75 94 TYR A N 1
ATOM 727 C CA . TYR A 1 94 ? -1.955 -6.877 18.658 1.00 95.75 94 TYR A CA 1
ATOM 728 C C . TYR A 1 94 ? -1.835 -5.575 17.861 1.00 95.75 94 TYR A C 1
ATOM 730 O O . TYR A 1 94 ? -1.259 -5.586 16.777 1.00 95.75 94 TYR A O 1
ATOM 738 N N . MET A 1 95 ? -2.283 -4.444 18.414 1.00 95.19 95 MET A N 1
ATOM 739 C CA . MET A 1 95 ? -2.082 -3.131 17.791 1.00 95.19 95 MET A CA 1
ATOM 740 C C . MET A 1 95 ? -0.601 -2.749 17.684 1.00 95.19 95 MET A C 1
ATOM 742 O O . MET A 1 95 ? -0.183 -2.230 16.651 1.00 95.19 95 MET A O 1
ATOM 746 N N . ALA A 1 96 ? 0.202 -3.020 18.717 1.00 95.56 96 ALA A N 1
ATOM 747 C CA . ALA A 1 96 ? 1.642 -2.770 18.679 1.00 95.56 96 ALA A CA 1
ATOM 748 C C . ALA A 1 96 ? 2.335 -3.619 17.602 1.00 95.56 96 ALA A C 1
ATOM 750 O O . ALA A 1 96 ? 3.181 -3.101 16.875 1.00 95.56 96 ALA A O 1
ATOM 751 N N . ILE A 1 97 ? 1.932 -4.886 17.447 1.00 94.62 97 ILE A N 1
ATOM 752 C CA . ILE A 1 97 ? 2.435 -5.762 16.381 1.00 94.62 97 ILE A CA 1
ATOM 753 C C . ILE A 1 97 ? 2.064 -5.201 15.002 1.00 94.62 97 ILE A C 1
ATOM 755 O O . ILE A 1 97 ? 2.939 -5.092 14.149 1.00 94.62 97 ILE A O 1
ATOM 759 N N . THR A 1 98 ? 0.816 -4.772 14.790 1.00 94.81 98 THR A N 1
ATOM 760 C CA . THR A 1 98 ? 0.388 -4.146 13.525 1.00 94.81 98 THR A CA 1
ATOM 761 C C . THR A 1 98 ? 1.254 -2.932 13.170 1.00 94.81 98 THR A C 1
ATOM 763 O O . THR A 1 98 ? 1.722 -2.810 12.036 1.00 94.81 98 THR A O 1
ATOM 766 N N . ILE A 1 99 ? 1.491 -2.037 14.138 1.00 94.75 99 ILE A N 1
ATOM 767 C CA . ILE A 1 99 ? 2.326 -0.842 13.937 1.00 94.75 99 ILE A CA 1
ATOM 768 C C . ILE A 1 99 ? 3.759 -1.252 13.594 1.00 94.75 99 ILE A C 1
ATOM 770 O O . ILE A 1 99 ? 4.329 -0.725 12.641 1.00 94.75 99 ILE A O 1
ATOM 774 N N . LEU A 1 100 ? 4.324 -2.219 14.320 1.00 94.75 100 LEU A N 1
ATOM 775 C CA . LEU A 1 100 ? 5.667 -2.732 14.060 1.00 94.75 100 LEU A CA 1
ATOM 776 C C . LEU A 1 100 ? 5.788 -3.312 12.644 1.00 94.75 100 LEU A C 1
ATOM 778 O O . LEU A 1 100 ? 6.737 -2.983 11.938 1.00 94.75 100 LEU A O 1
ATOM 782 N N . CYS A 1 101 ? 4.818 -4.112 12.194 1.00 92.50 101 CYS A N 1
ATOM 783 C CA . CYS A 1 101 ? 4.783 -4.629 10.825 1.00 92.50 101 CYS A CA 1
ATOM 784 C C . CYS A 1 101 ? 4.729 -3.499 9.784 1.00 92.50 101 CYS A C 1
ATOM 786 O O . CYS A 1 101 ? 5.417 -3.578 8.769 1.00 92.50 101 CYS A O 1
ATOM 788 N N . GLY A 1 102 ? 3.967 -2.432 10.045 1.00 92.19 102 GLY A N 1
ATOM 789 C CA . GLY A 1 102 ? 3.938 -1.240 9.191 1.00 92.19 102 GLY A CA 1
ATOM 790 C C . GLY A 1 102 ? 5.285 -0.511 9.134 1.00 92.19 102 GLY A C 1
ATOM 791 O O . GLY A 1 102 ? 5.741 -0.145 8.053 1.00 92.19 102 GLY A O 1
ATOM 792 N N . VAL A 1 103 ? 5.966 -0.357 10.273 1.00 93.94 103 VAL A N 1
ATOM 793 C CA . VAL A 1 103 ? 7.312 0.239 10.330 1.00 93.94 103 VAL A CA 1
ATOM 794 C C . VAL A 1 103 ? 8.328 -0.617 9.572 1.00 93.94 103 VAL A C 1
ATOM 796 O O . VAL A 1 103 ? 9.116 -0.072 8.805 1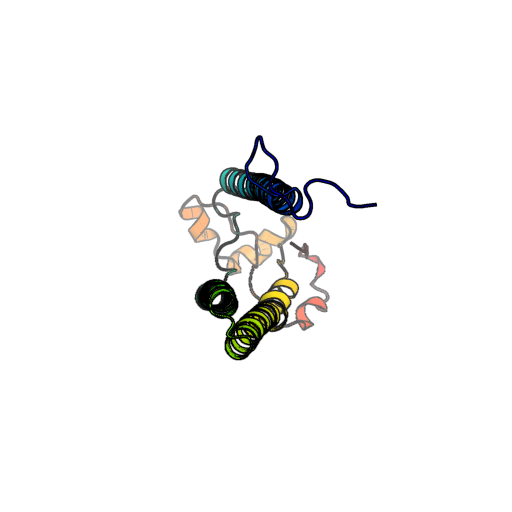.00 93.94 103 VAL A O 1
ATOM 799 N N . ILE A 1 104 ? 8.286 -1.943 9.731 1.00 90.88 104 ILE A N 1
ATOM 800 C CA . ILE A 1 104 ? 9.150 -2.871 8.985 1.00 90.88 104 ILE A CA 1
ATOM 801 C C . ILE A 1 104 ? 8.903 -2.734 7.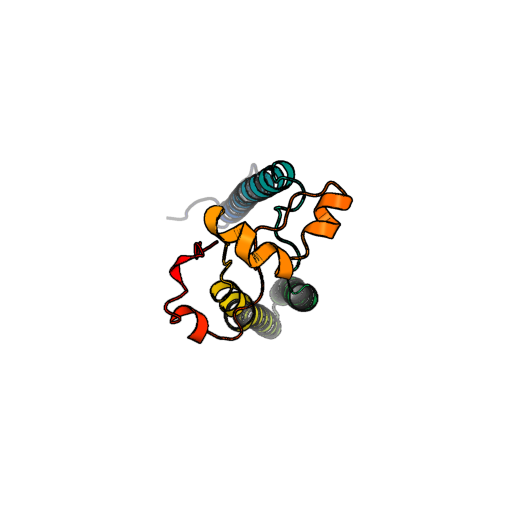479 1.00 90.88 104 ILE A C 1
ATOM 803 O O . ILE A 1 104 ? 9.861 -2.607 6.718 1.00 90.88 104 ILE A O 1
ATOM 807 N N . PHE A 1 105 ? 7.639 -2.689 7.050 1.00 91.19 105 PHE A N 1
ATOM 808 C CA . PHE A 1 105 ? 7.283 -2.494 5.644 1.00 91.19 105 PHE A CA 1
ATOM 809 C C . PHE A 1 105 ? 7.883 -1.204 5.067 1.00 91.19 105 PHE A C 1
ATOM 811 O O . PHE A 1 105 ? 8.493 -1.226 3.992 1.00 91.19 105 PHE A O 1
ATOM 818 N N . LEU A 1 106 ? 7.746 -0.089 5.794 1.00 89.31 106 LEU A N 1
ATOM 819 C CA . LEU A 1 106 ? 8.300 1.202 5.385 1.00 89.31 106 LEU A CA 1
ATOM 820 C C . LEU A 1 106 ? 9.830 1.185 5.369 1.00 89.31 106 LEU A C 1
ATOM 822 O O . LEU A 1 106 ? 10.423 1.699 4.426 1.00 89.31 106 LEU A O 1
ATOM 826 N N . ALA A 1 107 ? 10.469 0.569 6.364 1.00 88.81 107 ALA A N 1
ATOM 827 C CA . ALA A 1 107 ? 11.922 0.457 6.430 1.00 88.81 107 ALA A CA 1
ATOM 828 C C . ALA A 1 107 ? 12.482 -0.337 5.240 1.00 88.81 107 ALA A C 1
ATOM 830 O O . ALA A 1 107 ? 13.437 0.110 4.611 1.00 88.81 107 ALA A O 1
ATOM 831 N N . VAL A 1 108 ? 11.861 -1.465 4.873 1.00 85.56 108 VAL A N 1
ATOM 832 C CA . VAL A 1 108 ? 12.263 -2.256 3.695 1.00 85.56 108 VAL A CA 1
ATOM 833 C C . VAL A 1 108 ? 12.119 -1.433 2.411 1.00 85.56 108 VAL A C 1
ATOM 835 O O . VAL A 1 108 ? 13.032 -1.411 1.585 1.00 85.56 108 VAL A O 1
ATOM 838 N N . LYS A 1 109 ? 11.012 -0.700 2.247 1.00 82.31 109 LYS A N 1
ATOM 839 C CA . LYS A 1 109 ? 10.811 0.157 1.068 1.00 82.31 109 LYS A CA 1
ATOM 840 C C . LYS A 1 109 ? 11.824 1.299 0.999 1.00 82.31 109 LYS A C 1
ATOM 842 O O . LYS A 1 109 ? 12.471 1.470 -0.030 1.00 82.31 109 LYS A O 1
ATOM 847 N N . LEU A 1 110 ? 11.971 2.050 2.086 1.00 81.38 110 LEU A N 1
ATOM 848 C CA . LEU A 1 110 ? 12.762 3.277 2.129 1.00 81.38 110 LEU A CA 1
ATOM 849 C C . LEU A 1 110 ? 14.270 3.014 2.141 1.00 81.38 110 LEU A C 1
ATOM 851 O O . LEU A 1 110 ? 15.014 3.769 1.527 1.00 81.38 110 LEU A O 1
ATOM 855 N N . ALA A 1 111 ? 14.729 1.975 2.841 1.00 77.06 111 ALA A N 1
ATOM 856 C CA . ALA A 1 111 ? 16.157 1.711 3.011 1.00 77.06 111 ALA A CA 1
ATOM 857 C C . ALA A 1 111 ? 16.734 0.776 1.943 1.00 77.06 111 ALA A C 1
ATOM 859 O O . ALA A 1 111 ? 17.925 0.859 1.659 1.00 77.06 111 ALA A O 1
ATOM 860 N N . TYR A 1 112 ? 15.923 -0.117 1.368 1.00 75.62 112 TYR A N 1
ATOM 861 C CA . TYR A 1 112 ? 16.419 -1.140 0.446 1.00 75.62 112 TYR A CA 1
ATOM 862 C C . TYR A 1 112 ? 15.922 -0.937 -0.987 1.00 75.62 112 TYR A C 1
ATOM 864 O O . TYR A 1 112 ? 16.734 -0.831 -1.900 1.00 75.62 112 TYR A O 1
ATOM 872 N N . GLU A 1 113 ? 14.608 -0.834 -1.205 1.00 72.25 113 GLU A N 1
ATOM 873 C CA . GLU A 1 113 ? 14.075 -0.771 -2.574 1.00 72.25 113 GLU A CA 1
ATOM 874 C C . GLU A 1 113 ? 14.232 0.604 -3.236 1.00 72.25 113 GLU A C 1
ATOM 876 O O . GLU A 1 113 ? 14.567 0.687 -4.415 1.00 72.25 113 GLU A O 1
ATOM 881 N N . TRP A 1 114 ? 13.947 1.692 -2.522 1.00 70.88 114 TRP A N 1
ATOM 882 C CA . TRP A 1 114 ? 13.945 3.032 -3.115 1.00 70.88 114 TRP A CA 1
ATOM 883 C C . TRP A 1 114 ? 15.333 3.568 -3.463 1.00 70.88 114 TRP A C 1
ATOM 885 O O . TRP A 1 114 ? 15.470 4.077 -4.572 1.00 70.88 114 TRP A O 1
ATOM 895 N N . PRO A 1 115 ? 16.374 3.432 -2.620 1.00 74.19 115 PRO A N 1
ATOM 896 C CA . PRO A 1 115 ? 17.702 3.935 -2.963 1.00 74.19 115 PRO A CA 1
ATOM 897 C C . PRO A 1 115 ? 18.241 3.270 -4.229 1.00 74.19 115 PRO A C 1
ATOM 899 O O . PRO A 1 115 ? 18.761 3.950 -5.103 1.00 74.19 115 PRO A O 1
ATOM 902 N N . GLN A 1 116 ? 18.003 1.964 -4.387 1.00 64.75 116 GLN A N 1
ATOM 903 C CA . GLN A 1 116 ? 18.358 1.240 -5.606 1.00 64.75 116 GLN A CA 1
ATOM 904 C C . GLN A 1 116 ? 17.633 1.793 -6.835 1.00 64.75 116 GLN A C 1
ATOM 906 O O . GLN A 1 116 ? 18.233 1.860 -7.899 1.00 64.75 116 GLN A O 1
ATOM 911 N N . LYS A 1 117 ? 16.368 2.212 -6.708 1.00 65.44 117 LYS A N 1
ATOM 912 C CA . LYS A 1 117 ? 15.586 2.777 -7.820 1.00 65.44 117 LYS A CA 1
ATOM 913 C C . LYS A 1 117 ? 15.950 4.224 -8.149 1.00 65.44 117 LYS A C 1
ATOM 915 O O . LYS A 1 117 ? 15.935 4.576 -9.317 1.00 65.44 117 LYS A O 1
ATOM 920 N N . PHE A 1 118 ? 16.317 5.034 -7.157 1.00 63.09 118 PHE A N 1
ATOM 921 C CA . PHE A 1 118 ? 16.808 6.399 -7.387 1.00 63.09 118 PHE A CA 1
ATOM 922 C C . PHE A 1 118 ? 18.241 6.438 -7.939 1.00 63.09 118 PHE A C 1
ATOM 924 O O . PHE A 1 118 ? 18.654 7.456 -8.484 1.00 63.09 118 PHE A O 1
ATOM 931 N N . GLU A 1 119 ? 18.999 5.345 -7.807 1.00 56.72 119 GLU A N 1
ATOM 932 C CA . GLU A 1 119 ? 20.338 5.197 -8.390 1.00 56.72 119 GLU A CA 1
ATOM 933 C C . GLU A 1 119 ? 20.350 4.478 -9.758 1.00 56.72 119 GLU A C 1
ATOM 935 O O . GLU A 1 119 ? 21.424 4.324 -10.344 1.00 56.72 119 GLU A O 1
ATOM 940 N N . HIS A 1 120 ? 19.197 4.050 -10.296 1.00 54.38 120 HIS A N 1
ATOM 941 C CA . HIS A 1 120 ? 19.123 3.562 -11.679 1.00 54.38 120 HIS A CA 1
ATOM 942 C C . HIS A 1 120 ? 19.135 4.751 -12.646 1.00 54.38 120 HIS A C 1
ATOM 944 O O . HIS A 1 120 ? 18.162 5.487 -12.751 1.00 54.38 120 HIS A O 1
ATOM 950 N N . PHE A 1 121 ? 20.247 4.917 -13.360 1.00 51.69 121 PHE A N 1
ATOM 951 C CA . PHE A 1 121 ? 20.330 5.758 -14.550 1.00 51.69 121 PHE A CA 1
ATOM 952 C C . PHE A 1 12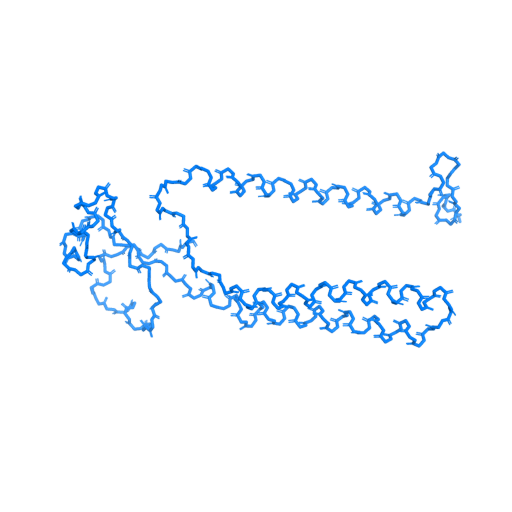1 ? 20.185 4.857 -15.780 1.00 51.69 121 PHE A C 1
ATOM 954 O O . PHE A 1 121 ? 20.952 3.901 -15.920 1.00 51.69 121 PHE A O 1
ATOM 961 N N . GLY A 1 122 ? 19.233 5.158 -16.663 1.00 50.97 122 GLY A N 1
ATOM 962 C CA . GLY A 1 122 ? 19.257 4.685 -18.044 1.00 50.97 122 GLY A CA 1
ATOM 963 C C . GLY A 1 122 ? 20.181 5.598 -18.848 1.00 50.97 122 GLY A C 1
ATOM 964 O O . GLY A 1 122 ? 19.985 6.808 -18.883 1.00 50.97 122 GLY A O 1
ATOM 965 N N . ALA A 1 123 ? 21.243 5.057 -19.442 1.00 52.06 123 ALA A N 1
ATOM 966 C CA . ALA A 1 123 ? 22.048 5.805 -20.403 1.00 52.06 123 ALA A CA 1
ATOM 967 C C . ALA A 1 123 ? 21.639 5.362 -21.809 1.00 52.06 123 ALA A C 1
ATOM 969 O O . ALA A 1 123 ? 21.864 4.210 -22.196 1.00 52.06 123 ALA A O 1
ATOM 970 N N . PHE A 1 124 ? 21.040 6.279 -22.566 1.00 55.28 124 PHE A N 1
ATOM 971 C CA . PHE A 1 124 ? 20.665 6.044 -23.954 1.00 55.28 124 PHE A CA 1
ATOM 972 C C . PHE A 1 124 ? 21.808 6.517 -24.854 1.00 55.28 124 PHE A C 1
ATOM 974 O O . PHE A 1 124 ? 22.301 7.645 -24.723 1.00 55.28 124 PHE A O 1
ATOM 981 N N . ILE A 1 125 ? 22.272 5.651 -25.758 1.00 58.28 125 ILE A N 1
ATOM 982 C CA . ILE A 1 125 ? 23.252 6.057 -26.771 1.00 58.28 125 ILE A CA 1
ATOM 983 C C . ILE A 1 125 ? 22.503 6.892 -27.808 1.00 58.28 125 ILE A C 1
ATOM 985 O O . ILE A 1 125 ? 21.444 6.481 -28.286 1.00 58.28 125 ILE A O 1
ATOM 989 N N . LYS A 1 126 ? 23.041 8.058 -28.170 1.00 59.41 126 LYS A N 1
ATOM 990 C CA . LYS A 1 126 ? 22.458 8.866 -29.243 1.00 59.41 126 LYS A CA 1
ATOM 991 C C . LYS A 1 126 ? 22.557 8.137 -30.586 1.00 59.41 126 LYS A C 1
ATOM 993 O O . LYS A 1 126 ? 23.501 7.383 -30.826 1.00 59.41 126 LYS A O 1
ATOM 998 N N . GLU A 1 127 ? 21.601 8.377 -31.482 1.00 60.50 127 GLU A N 1
ATOM 999 C CA . GLU A 1 127 ? 21.554 7.693 -32.784 1.00 60.50 127 GLU A CA 1
ATOM 1000 C C . GLU A 1 127 ? 22.798 7.949 -33.651 1.00 60.50 127 GLU A C 1
ATOM 1002 O O . GLU A 1 127 ? 23.205 7.070 -34.405 1.00 60.50 127 GLU A O 1
ATOM 1007 N N . ASP A 1 128 ? 23.444 9.109 -33.501 1.00 63.50 128 ASP A N 1
ATOM 1008 C CA . ASP A 1 128 ? 24.688 9.475 -34.190 1.00 63.50 128 ASP A CA 1
ATOM 1009 C C . ASP A 1 128 ? 25.922 8.719 -33.668 1.00 63.50 128 ASP A C 1
ATOM 1011 O O . ASP A 1 128 ? 26.893 8.540 -34.402 1.00 63.50 128 ASP A O 1
ATOM 1015 N N . ALA A 1 129 ? 25.883 8.240 -32.422 1.00 62.94 129 ALA A N 1
ATOM 1016 C CA . ALA A 1 129 ? 26.958 7.477 -31.793 1.00 62.94 129 ALA A CA 1
ATOM 1017 C C . ALA A 1 129 ? 26.738 5.952 -31.844 1.00 62.94 129 ALA A C 1
ATOM 1019 O O . ALA A 1 129 ? 27.652 5.194 -31.518 1.00 62.94 129 ALA A O 1
ATOM 1020 N N . LEU A 1 130 ? 25.561 5.479 -32.273 1.00 61.50 130 LEU A N 1
ATOM 1021 C CA . LEU A 1 130 ? 25.180 4.059 -32.246 1.00 61.50 130 LEU A CA 1
ATOM 1022 C C . LEU A 1 130 ? 26.150 3.163 -33.042 1.00 61.50 130 LEU A C 1
ATOM 1024 O O . LEU A 1 130 ? 26.567 2.114 -32.553 1.00 61.50 130 LEU A O 1
ATOM 1028 N N . GLU A 1 131 ? 26.583 3.609 -34.227 1.00 64.81 131 GLU A N 1
ATOM 1029 C CA . GLU A 1 131 ? 27.485 2.854 -35.116 1.00 64.81 131 GLU A CA 1
ATOM 1030 C C . GLU A 1 131 ? 28.835 2.523 -34.450 1.00 64.81 131 GLU A C 1
ATOM 1032 O O . GLU A 1 131 ? 29.405 1.451 -34.662 1.00 64.81 131 GLU A O 1
ATOM 1037 N N . LYS A 1 132 ? 29.319 3.409 -33.571 1.00 64.62 132 LYS A N 1
ATOM 1038 C CA . LYS A 1 132 ? 30.568 3.234 -32.813 1.00 64.62 132 LYS A CA 1
ATOM 1039 C C . LYS A 1 132 ? 30.470 2.111 -31.775 1.00 64.62 132 LYS A C 1
ATOM 1041 O O . LYS A 1 132 ? 31.475 1.459 -31.484 1.00 64.62 132 LYS A O 1
ATOM 1046 N N . TYR A 1 133 ? 29.281 1.883 -31.217 1.00 59.44 133 TYR A N 1
ATOM 1047 C CA . TYR A 1 133 ? 29.042 0.929 -30.128 1.00 59.44 133 TYR A CA 1
ATOM 1048 C C . TYR A 1 133 ? 28.393 -0.385 -30.587 1.00 59.44 133 TYR A C 1
ATOM 1050 O O . TYR A 1 133 ? 28.405 -1.364 -29.838 1.00 59.44 133 TYR A O 1
ATOM 1058 N N . GLU A 1 134 ? 27.924 -0.454 -31.833 1.00 57.53 134 GLU A N 1
ATOM 1059 C CA . GLU A 1 134 ? 27.363 -1.643 -32.490 1.00 57.53 134 GLU A CA 1
ATOM 1060 C C . GLU A 1 134 ? 28.199 -2.937 -32.307 1.00 57.53 134 GLU A C 1
ATOM 1062 O O . GLU A 1 134 ? 27.611 -3.993 -32.041 1.00 57.53 134 GLU A O 1
ATOM 1067 N N . PRO A 1 135 ? 29.554 -2.910 -32.350 1.00 55.94 135 PRO A N 1
ATOM 1068 C CA . PRO A 1 135 ? 30.373 -4.102 -32.099 1.00 55.94 135 PRO A CA 1
ATOM 1069 C C . PRO A 1 135 ? 30.262 -4.653 -30.669 1.00 55.94 135 PRO A C 1
ATOM 1071 O O . PRO A 1 135 ? 30.497 -5.841 -30.457 1.00 55.94 135 PRO A O 1
ATOM 1074 N N . TYR A 1 136 ? 29.916 -3.803 -29.699 1.00 57.41 136 TYR A N 1
ATOM 1075 C CA . TYR A 1 136 ? 29.781 -4.149 -28.281 1.00 57.41 136 TYR A CA 1
ATOM 1076 C C . TYR A 1 136 ? 28.331 -4.465 -27.885 1.00 57.41 136 TYR A C 1
ATOM 1078 O O . TYR A 1 136 ? 28.112 -5.183 -26.913 1.00 57.41 136 TYR A O 1
ATOM 1086 N N . LEU A 1 137 ? 27.349 -3.956 -28.638 1.00 57.75 137 LEU A N 1
ATOM 1087 C CA . LEU A 1 137 ? 25.915 -4.171 -28.399 1.00 57.75 137 LEU A CA 1
ATOM 1088 C C . LEU A 1 137 ? 25.418 -5.536 -28.891 1.00 57.75 137 LEU A C 1
ATOM 1090 O O . LEU A 1 137 ? 24.402 -6.031 -28.408 1.00 57.75 137 LEU A O 1
ATOM 1094 N N . GLY A 1 138 ? 26.123 -6.162 -29.839 1.00 55.38 138 GLY A N 1
ATOM 1095 C CA . GLY A 1 138 ? 25.756 -7.491 -30.343 1.00 55.38 138 GLY A CA 1
ATOM 1096 C C . GLY A 1 138 ? 24.462 -7.510 -31.169 1.00 55.38 138 GLY A C 1
ATOM 1097 O O . GLY A 1 138 ? 23.868 -8.570 -31.358 1.00 55.38 138 GLY A O 1
ATOM 1098 N N . ASN A 1 139 ? 24.047 -6.358 -31.704 1.00 62.28 139 ASN A N 1
ATOM 1099 C CA . ASN A 1 139 ? 22.816 -6.173 -32.482 1.00 62.28 139 ASN A CA 1
ATOM 1100 C C . ASN A 1 139 ? 22.752 -7.003 -33.774 1.00 62.28 139 ASN A C 1
ATOM 1102 O O . ASN A 1 139 ? 21.666 -7.233 -34.293 1.00 62.28 139 ASN A O 1
ATOM 1106 N N . LYS A 1 140 ? 23.887 -7.518 -34.268 1.00 59.84 140 LYS A N 1
ATOM 1107 C CA . LYS A 1 140 ? 23.936 -8.382 -35.460 1.00 59.84 140 LYS A CA 1
ATOM 1108 C C . LYS A 1 140 ? 23.023 -9.604 -35.345 1.00 59.84 140 LYS A C 1
ATOM 1110 O O . LYS A 1 140 ? 22.313 -9.909 -36.291 1.00 59.84 140 LYS A O 1
ATOM 1115 N N . HIS A 1 141 ? 23.001 -10.254 -34.182 1.00 60.31 141 HIS A N 1
ATOM 1116 C CA . HIS A 1 141 ? 22.153 -11.426 -33.966 1.00 60.31 141 HIS A CA 1
ATOM 1117 C C . HIS A 1 141 ? 20.664 -11.050 -33.860 1.00 60.31 141 HIS A C 1
ATOM 1119 O O . HIS A 1 141 ? 19.814 -11.749 -34.395 1.00 60.31 141 HIS A O 1
ATOM 1125 N N . LEU A 1 142 ? 20.354 -9.898 -33.253 1.00 58.88 142 LEU A N 1
ATOM 1126 C CA . LEU A 1 142 ? 18.985 -9.373 -33.165 1.00 58.88 142 LEU A CA 1
ATOM 1127 C C . LEU A 1 142 ? 18.433 -9.007 -34.551 1.00 58.88 142 LEU A C 1
ATOM 1129 O O . LEU A 1 142 ? 17.296 -9.341 -34.866 1.00 58.88 142 LEU A O 1
ATOM 1133 N N . LEU A 1 143 ? 19.256 -8.392 -35.402 1.00 64.12 143 LEU A N 1
ATOM 1134 C CA . LEU A 1 143 ? 18.898 -8.059 -36.783 1.00 64.12 143 LEU A CA 1
ATOM 1135 C C . LEU A 1 143 ? 18.713 -9.313 -37.654 1.00 64.12 143 LEU A C 1
ATOM 1137 O O . LEU A 1 143 ? 17.826 -9.332 -38.505 1.00 64.12 143 LEU A O 1
ATOM 1141 N N . GLU A 1 144 ? 19.500 -10.370 -37.425 1.00 68.25 144 GLU A N 1
ATOM 1142 C CA . GLU A 1 144 ? 19.323 -11.681 -38.072 1.00 68.25 144 GLU A CA 1
ATOM 1143 C C . GLU A 1 144 ? 18.015 -12.377 -37.653 1.00 68.25 144 GLU A C 1
ATOM 1145 O O . GLU A 1 144 ? 17.400 -13.067 -38.466 1.00 68.25 144 GLU A O 1
ATOM 1150 N N . GLU A 1 145 ? 17.548 -12.153 -36.422 1.00 66.94 145 GLU A N 1
ATOM 1151 C CA . GLU A 1 145 ? 16.253 -12.633 -35.916 1.00 66.94 145 GLU A CA 1
ATOM 1152 C C . GLU A 1 145 ? 15.071 -11.701 -36.255 1.00 66.94 145 GLU A C 1
ATOM 1154 O O . GLU A 1 145 ? 13.923 -12.005 -35.923 1.00 66.94 145 GLU A O 1
ATOM 1159 N N . GLY A 1 146 ? 15.319 -10.577 -36.942 1.00 65.31 146 GLY A N 1
ATOM 1160 C CA . GLY A 1 146 ? 14.295 -9.591 -37.309 1.00 65.31 146 GLY A CA 1
ATOM 1161 C C . GLY A 1 146 ? 13.799 -8.728 -36.142 1.00 65.31 146 GLY A C 1
ATOM 1162 O O . GLY A 1 146 ? 12.732 -8.119 -36.235 1.00 65.31 146 GLY A O 1
ATOM 1163 N N . LEU A 1 147 ? 14.551 -8.679 -35.043 1.00 59.34 147 LEU A N 1
ATOM 1164 C CA . LEU A 1 147 ? 14.268 -7.873 -33.860 1.00 59.34 147 LEU A CA 1
ATOM 1165 C C . LEU A 1 147 ? 14.893 -6.470 -33.990 1.00 59.34 147 LEU A C 1
ATOM 1167 O O . LEU A 1 147 ? 15.936 -6.310 -34.631 1.00 59.34 147 LEU A O 1
ATOM 1171 N N . PRO A 1 148 ? 14.277 -5.432 -33.391 1.00 59.03 148 PRO A N 1
ATOM 1172 C CA . PRO A 1 148 ? 14.834 -4.084 -33.415 1.00 59.03 148 PRO A CA 1
ATOM 1173 C C . PRO A 1 148 ? 16.197 -4.028 -32.693 1.00 59.03 148 PRO A C 1
ATOM 1175 O O . PRO A 1 148 ? 16.405 -4.742 -31.706 1.00 59.03 148 PRO A O 1
ATOM 1178 N N . PRO A 1 149 ? 17.139 -3.185 -33.160 1.00 61.78 149 PRO A N 1
ATOM 1179 C CA . PRO A 1 149 ? 18.459 -3.060 -32.551 1.00 61.78 149 PRO A CA 1
ATOM 1180 C C . PRO A 1 149 ? 18.361 -2.461 -31.143 1.00 61.78 149 PRO A C 1
ATOM 1182 O O . PRO A 1 149 ? 17.618 -1.506 -30.907 1.00 61.78 149 PRO A O 1
ATOM 1185 N N . ARG A 1 150 ? 19.150 -2.991 -30.205 1.00 59.22 150 ARG A N 1
ATOM 1186 C CA . ARG A 1 150 ? 19.249 -2.469 -28.840 1.00 59.22 150 ARG A CA 1
ATOM 1187 C C . ARG A 1 150 ? 19.957 -1.110 -28.873 1.00 59.22 150 ARG A C 1
ATOM 1189 O O . ARG A 1 150 ? 21.124 -1.036 -29.256 1.00 59.22 150 ARG A O 1
ATOM 1196 N N . LYS A 1 151 ? 19.259 -0.053 -28.441 1.00 57.22 151 LYS A N 1
ATOM 1197 C CA . LYS A 1 151 ? 19.783 1.327 -28.318 1.00 57.22 151 LYS A CA 1
ATOM 1198 C C . LYS A 1 151 ? 20.207 1.705 -26.888 1.00 57.22 151 LYS A C 1
ATOM 1200 O O . LYS A 1 151 ? 20.785 2.766 -26.661 1.00 57.22 151 LYS A O 1
ATOM 1205 N N . GLU A 1 152 ? 19.942 0.828 -25.923 1.00 54.62 152 GLU A N 1
ATOM 1206 C CA . GLU A 1 152 ? 20.173 1.066 -24.499 1.00 54.62 152 GLU A CA 1
ATOM 1207 C C . GLU A 1 152 ? 21.399 0.316 -23.967 1.00 54.62 152 GLU A C 1
ATOM 1209 O O . GLU A 1 152 ? 21.510 -0.906 -24.127 1.00 54.62 152 GLU A O 1
ATOM 1214 N N . ILE A 1 153 ? 22.261 1.019 -23.224 1.00 53.41 153 ILE A N 1
ATOM 1215 C CA . ILE A 1 153 ? 23.199 0.398 -22.277 1.00 53.41 153 ILE A CA 1
ATOM 1216 C C . ILE A 1 153 ? 22.530 0.431 -20.897 1.00 53.41 153 ILE A C 1
ATOM 1218 O O . ILE A 1 153 ? 22.988 1.092 -19.968 1.00 53.41 153 ILE A O 1
ATOM 1222 N N . THR A 1 154 ? 21.398 -0.258 -20.753 1.00 45.94 154 THR A N 1
ATOM 1223 C CA . THR A 1 154 ? 20.755 -0.427 -19.444 1.00 45.94 154 THR A CA 1
ATOM 1224 C C . THR A 1 154 ? 21.552 -1.462 -18.654 1.00 45.94 154 THR A C 1
ATOM 1226 O O . THR A 1 154 ? 21.367 -2.673 -18.779 1.00 45.94 154 THR A O 1
ATOM 1229 N N . GLY A 1 155 ? 22.508 -0.974 -17.871 1.00 44.88 155 GLY A N 1
ATOM 1230 C CA . GLY A 1 155 ? 23.310 -1.755 -16.942 1.00 44.88 155 GLY A CA 1
ATOM 1231 C C . GLY A 1 155 ? 23.800 -0.848 -15.826 1.00 44.88 155 GLY A C 1
ATOM 1232 O O . GLY A 1 155 ? 24.239 0.268 -16.091 1.00 44.88 155 GLY A O 1
ATOM 1233 N N . HIS A 1 156 ? 23.691 -1.311 -14.577 1.00 39.81 156 HIS A N 1
ATOM 1234 C CA . HIS A 1 156 ? 24.122 -0.573 -13.393 1.00 39.81 156 HIS A CA 1
ATOM 1235 C C . HIS A 1 156 ? 25.462 0.139 -13.635 1.00 39.81 156 HIS A C 1
ATOM 1237 O O . HIS A 1 156 ? 26.480 -0.514 -13.878 1.00 39.81 156 HIS A O 1
ATOM 1243 N N . LEU A 1 157 ? 25.487 1.468 -13.504 1.00 41.50 157 LEU A N 1
ATOM 1244 C CA . LEU A 1 157 ? 26.729 2.230 -13.406 1.00 41.50 157 LEU A CA 1
ATOM 1245 C C . LEU A 1 157 ? 27.414 1.855 -12.083 1.00 41.50 157 LEU A C 1
ATOM 1247 O O . LEU A 1 157 ? 27.310 2.546 -11.074 1.00 41.50 157 LEU A O 1
ATOM 1251 N N . HIS A 1 158 ? 28.140 0.734 -12.086 1.00 37.69 158 HIS A N 1
ATOM 1252 C CA . HIS A 1 158 ? 29.005 0.317 -10.979 1.00 37.69 158 HIS A CA 1
ATOM 1253 C C . HIS A 1 158 ? 30.128 1.336 -10.720 1.00 37.69 158 HIS A C 1
ATOM 1255 O O . HIS A 1 158 ? 30.781 1.268 -9.682 1.00 37.69 158 HIS A O 1
ATOM 1261 N N . ASN A 1 159 ? 30.351 2.287 -11.637 1.00 41.31 159 ASN A N 1
ATOM 1262 C CA . ASN A 1 159 ? 31.373 3.311 -11.509 1.00 41.31 159 ASN A CA 1
ATOM 1263 C C . ASN A 1 159 ? 30.820 4.731 -11.746 1.00 41.31 159 ASN A C 1
ATOM 1265 O O . ASN A 1 159 ? 30.690 5.180 -12.884 1.00 41.31 159 ASN A O 1
ATOM 1269 N N . LYS A 1 160 ? 30.561 5.471 -10.656 1.00 47.88 160 LYS A N 1
ATOM 1270 C CA . LYS A 1 160 ? 30.154 6.893 -10.673 1.00 47.88 160 LYS A CA 1
ATOM 1271 C C . LYS A 1 160 ? 31.205 7.819 -11.322 1.00 47.88 160 LYS A C 1
ATOM 1273 O O . LYS A 1 160 ? 30.893 8.970 -11.618 1.00 47.88 160 LYS A O 1
ATOM 1278 N N . GLU A 1 161 ? 32.433 7.349 -11.562 1.00 46.22 161 GLU A N 1
ATOM 1279 C CA . GLU A 1 161 ? 33.509 8.125 -12.200 1.00 46.22 161 GLU A CA 1
ATOM 1280 C C . GLU A 1 161 ? 33.357 8.250 -13.724 1.00 46.22 161 GLU A C 1
ATOM 1282 O O . GLU A 1 161 ? 33.880 9.202 -14.301 1.00 46.22 161 GLU A O 1
ATOM 1287 N N . ALA A 1 162 ? 32.575 7.375 -14.372 1.00 48.28 162 ALA A N 1
ATOM 1288 C CA . ALA A 1 162 ? 32.308 7.444 -15.815 1.00 48.28 162 ALA A CA 1
ATOM 1289 C C . ALA A 1 162 ? 31.517 8.704 -16.232 1.00 48.28 162 ALA A C 1
ATOM 1291 O O . ALA A 1 162 ? 31.621 9.146 -17.371 1.00 48.28 162 ALA A O 1
ATOM 1292 N N . LEU A 1 163 ? 30.798 9.337 -15.293 1.00 49.91 163 LEU A N 1
ATOM 1293 C CA . LEU A 1 163 ? 30.101 10.621 -15.484 1.00 49.91 163 LEU A CA 1
ATOM 1294 C C . LEU A 1 163 ? 31.055 11.819 -15.650 1.00 49.91 163 LEU A C 1
ATOM 1296 O O . LEU A 1 163 ? 30.617 12.912 -16.003 1.00 49.91 163 LEU A O 1
ATOM 1300 N N . LYS A 1 164 ? 32.349 11.645 -15.348 1.00 53.16 164 LYS A N 1
ATOM 1301 C CA . LYS A 1 164 ? 33.376 12.696 -15.431 1.00 53.16 164 LYS A CA 1
ATOM 1302 C C . LYS A 1 164 ? 34.323 12.524 -16.624 1.00 53.16 164 LYS A C 1
ATOM 1304 O O . LYS A 1 164 ? 35.247 13.323 -16.767 1.00 53.16 164 LYS A O 1
ATOM 1309 N N . ASP A 1 165 ? 34.119 11.506 -17.460 1.00 51.56 165 ASP A N 1
ATOM 1310 C CA . ASP A 1 165 ? 34.950 11.263 -18.640 1.00 51.56 165 ASP A CA 1
ATOM 1311 C C . ASP A 1 165 ? 34.687 12.343 -19.718 1.00 51.56 165 ASP A C 1
ATOM 1313 O O . ASP A 1 165 ? 33.545 12.594 -20.084 1.00 51.56 165 ASP A O 1
ATOM 1317 N N . PRO A 1 166 ? 35.693 13.027 -20.279 1.00 55.66 166 PRO A N 1
ATOM 1318 C CA . PRO A 1 166 ? 35.477 13.987 -21.367 1.00 55.66 166 PRO A CA 1
ATOM 1319 C C . PRO A 1 166 ? 34.749 13.416 -22.608 1.00 55.66 166 PRO A C 1
ATOM 1321 O O . PRO A 1 166 ? 34.199 14.202 -23.386 1.00 55.66 166 PRO A O 1
ATOM 1324 N N . ASN A 1 167 ? 34.673 12.087 -22.769 1.00 50.31 167 ASN A N 1
ATOM 1325 C CA . ASN A 1 167 ? 33.883 11.398 -23.801 1.00 50.31 167 ASN A CA 1
ATOM 1326 C C . ASN A 1 167 ? 32.380 11.244 -23.460 1.00 50.31 167 ASN A C 1
ATOM 1328 O O . ASN A 1 167 ? 31.630 10.673 -24.248 1.00 50.31 167 ASN A O 1
ATOM 1332 N N . VAL A 1 168 ? 31.912 11.799 -22.331 1.00 50.34 168 VAL A N 1
ATOM 1333 C CA . VAL A 1 168 ? 30.509 11.784 -21.851 1.00 50.34 168 VAL A CA 1
ATOM 1334 C C . VAL A 1 168 ? 29.487 12.389 -22.843 1.00 50.34 168 VAL A C 1
ATOM 1336 O O . VAL A 1 168 ? 28.281 12.227 -22.700 1.00 50.34 168 VAL A O 1
ATOM 1339 N N . LYS A 1 169 ? 29.939 13.117 -23.870 1.00 51.22 169 LYS A N 1
ATOM 1340 C CA . LYS A 1 169 ? 29.075 13.890 -24.787 1.00 51.22 169 LYS A CA 1
ATOM 1341 C C . LYS A 1 169 ? 28.254 13.052 -25.785 1.00 51.22 169 LYS A C 1
ATOM 1343 O O . LYS A 1 169 ? 27.352 13.603 -26.427 1.00 51.22 169 LYS A O 1
ATOM 1348 N N . GLU A 1 170 ? 28.566 11.765 -25.923 1.00 49.75 170 GLU A N 1
ATOM 1349 C 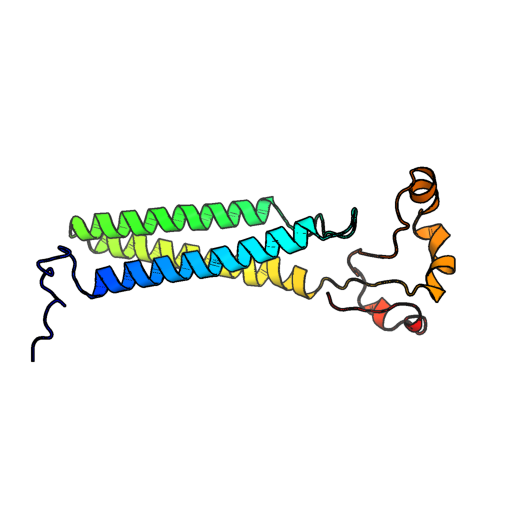CA . GLU A 1 170 ? 27.999 10.858 -26.937 1.00 49.75 170 GLU A CA 1
ATOM 1350 C C . GLU A 1 170 ? 26.721 10.119 -26.484 1.00 49.75 170 GLU A C 1
ATOM 1352 O O . GLU A 1 170 ? 26.111 9.397 -27.267 1.00 49.75 170 GLU A O 1
ATOM 1357 N N . TYR A 1 171 ? 26.277 10.317 -25.242 1.00 52.78 171 TYR A N 1
ATOM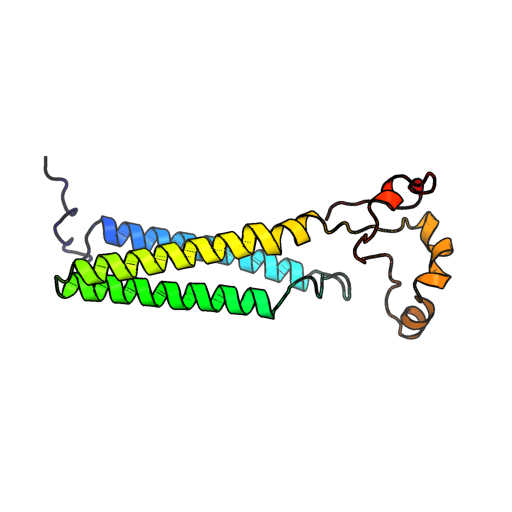 1358 C CA . TYR A 1 171 ? 25.055 9.714 -24.705 1.00 52.78 171 TYR A CA 1
ATOM 1359 C C . TYR A 1 171 ? 24.089 10.773 -24.172 1.00 52.78 171 TYR A C 1
ATOM 1361 O O . TYR A 1 171 ? 24.497 11.832 -23.686 1.00 52.78 171 TYR A O 1
ATOM 1369 N N . GLU A 1 172 ? 22.792 10.496 -24.272 1.00 46.12 172 GLU A N 1
ATOM 1370 C CA . GLU A 1 172 ? 21.778 11.210 -23.504 1.00 46.12 172 GLU A CA 1
ATOM 1371 C C . GLU A 1 172 ? 21.592 10.463 -22.188 1.00 46.12 172 GLU A C 1
ATOM 1373 O O . GLU A 1 172 ? 21.080 9.344 -22.139 1.00 46.12 172 GLU A O 1
ATOM 1378 N N . ILE A 1 173 ? 22.048 11.084 -21.098 1.00 41.50 173 ILE A N 1
ATOM 1379 C CA . ILE A 1 173 ? 21.588 10.698 -19.766 1.00 41.50 173 ILE A CA 1
ATOM 1380 C C . ILE A 1 173 ? 20.160 11.231 -19.668 1.00 41.50 173 ILE A C 1
ATOM 1382 O O . ILE A 1 173 ? 19.945 12.370 -19.248 1.00 41.50 173 ILE A O 1
ATOM 1386 N N . ALA A 1 174 ? 19.193 10.442 -20.116 1.00 38.56 174 ALA A N 1
ATOM 1387 C CA . ALA A 1 174 ? 17.821 10.671 -19.721 1.00 38.56 174 ALA A CA 1
ATOM 1388 C C . ALA A 1 174 ? 17.654 10.063 -18.326 1.00 38.56 174 ALA A C 1
ATOM 1390 O O . ALA A 1 174 ? 18.027 8.920 -18.070 1.00 38.56 174 ALA A O 1
ATOM 1391 N N . LEU A 1 175 ? 17.146 10.863 -17.394 1.00 31.50 175 LEU A N 1
ATOM 1392 C CA . LEU A 1 175 ? 16.439 10.276 -16.266 1.00 31.50 175 LEU A CA 1
ATOM 1393 C C . LEU A 1 175 ? 15.213 9.586 -16.866 1.00 31.50 175 LEU A C 1
ATOM 1395 O O . LEU A 1 175 ? 14.502 10.229 -17.640 1.00 31.50 175 LEU A O 1
ATOM 1399 N N . ASP A 1 176 ? 15.002 8.316 -16.530 1.00 37.12 176 ASP A N 1
ATOM 1400 C CA . ASP A 1 176 ? 13.653 7.750 -16.618 1.00 37.12 176 ASP A CA 1
ATOM 1401 C C . ASP A 1 176 ? 12.675 8.610 -15.795 1.00 37.12 176 ASP A C 1
ATOM 1403 O O . ASP A 1 176 ? 13.046 9.028 -14.665 1.00 37.12 176 ASP A O 1
#